Protein AF-A0A7J4G469-F1 (afdb_monomer_lite)

Foldseek 3Di:
DDPVVVVVPDDDDQDDDPDDDDPVVVVVVVVVVQPDDDDVSPSPDDDDDDPDPVVVVVVVVVVLVVQVVCLVPDDPVVVVVCVVVVNDSDRDD

Secondary structure (DSSP, 8-state):
--HHHHHHH--------S-PPPHHHHHHHHHHHHTS--GGG-----------HHHHHHHHHHHHHHHHHHHHHS-HHHHHHHHHTT--S----

Structure (mmCIF, N/CA/C/O backbone):
data_AF-A0A7J4G469-F1
#
_entry.id   AF-A0A7J4G469-F1
#
loop_
_atom_site.group_PDB
_atom_site.id
_atom_site.type_symbol
_atom_site.label_atom_id
_atom_site.label_alt_id
_atom_site.label_comp_id
_atom_site.label_asym_id
_atom_site.label_entity_id
_atom_site.label_seq_id
_atom_site.pdbx_PDB_ins_code
_atom_site.Cartn_x
_atom_site.Cartn_y
_atom_site.Cartn_z
_atom_site.occupancy
_atom_site.B_iso_or_equiv
_atom_site.auth_seq_id
_atom_site.auth_comp_id
_atom_site.auth_asym_id
_atom_site.auth_atom_id
_atom_site.pdbx_PDB_model_num
ATOM 1 N N . MET A 1 1 ? 7.898 4.065 20.562 1.00 81.94 1 MET A N 1
ATOM 2 C CA . MET A 1 1 ? 8.267 4.369 19.163 1.00 81.94 1 MET A CA 1
ATOM 3 C C . MET A 1 1 ? 7.598 5.683 18.801 1.00 81.94 1 MET A C 1
ATOM 5 O O . MET A 1 1 ? 6.385 5.755 18.934 1.00 81.94 1 MET A O 1
ATOM 9 N N . ASP A 1 2 ? 8.348 6.712 18.417 1.00 96.88 2 ASP A N 1
ATOM 10 C CA . ASP A 1 2 ? 7.769 7.964 17.906 1.00 96.88 2 ASP A CA 1
ATOM 11 C C . ASP A 1 2 ? 7.447 7.878 16.399 1.00 96.88 2 ASP A C 1
ATOM 13 O O . ASP A 1 2 ? 7.770 6.891 15.728 1.00 96.88 2 ASP A O 1
ATOM 17 N N . ILE A 1 3 ? 6.808 8.922 15.861 1.00 96.19 3 ILE A N 1
ATOM 18 C CA . ILE A 1 3 ? 6.377 8.990 14.455 1.00 96.19 3 ILE A CA 1
ATOM 19 C C . ILE A 1 3 ? 7.567 8.930 13.487 1.00 96.19 3 ILE A C 1
ATOM 21 O O . ILE A 1 3 ? 7.484 8.262 12.453 1.00 96.19 3 ILE A O 1
ATOM 25 N N . LEU A 1 4 ? 8.682 9.596 13.803 1.00 97.50 4 LEU A N 1
ATOM 26 C CA . LEU A 1 4 ? 9.853 9.636 12.924 1.00 97.50 4 LEU A CA 1
ATOM 27 C C . LEU A 1 4 ? 10.483 8.245 12.798 1.00 97.50 4 LEU A C 1
ATOM 29 O O . LEU A 1 4 ? 10.801 7.791 11.695 1.00 97.50 4 LEU A O 1
ATOM 33 N N . ASN A 1 5 ? 10.627 7.548 13.920 1.00 97.81 5 ASN A N 1
ATOM 34 C CA . ASN A 1 5 ? 11.141 6.189 13.966 1.00 97.81 5 ASN A CA 1
ATOM 35 C C . ASN A 1 5 ? 10.185 5.203 13.281 1.00 97.81 5 ASN A C 1
ATOM 37 O O . ASN A 1 5 ? 10.634 4.360 12.499 1.00 97.81 5 ASN A O 1
ATOM 41 N N . LEU A 1 6 ? 8.869 5.354 13.472 1.00 96.56 6 LEU A N 1
ATOM 42 C CA . LEU A 1 6 ? 7.861 4.574 12.749 1.00 96.56 6 LEU A CA 1
ATOM 43 C C . LEU A 1 6 ? 8.009 4.744 11.228 1.00 96.56 6 LEU A C 1
ATOM 45 O O . LEU A 1 6 ? 8.128 3.749 10.507 1.00 96.56 6 LEU A O 1
ATOM 49 N N . ALA A 1 7 ? 8.101 5.984 10.743 1.00 96.19 7 ALA A N 1
ATOM 50 C CA . ALA A 1 7 ? 8.253 6.287 9.322 1.00 96.19 7 ALA A CA 1
ATOM 51 C C . ALA A 1 7 ? 9.539 5.685 8.724 1.00 96.19 7 ALA A C 1
ATOM 53 O O . ALA A 1 7 ? 9.494 5.079 7.650 1.00 96.19 7 ALA A O 1
ATOM 54 N N . LYS A 1 8 ? 10.669 5.780 9.440 1.00 97.12 8 LYS A N 1
ATOM 55 C CA . LYS A 1 8 ? 11.954 5.180 9.033 1.00 97.12 8 LYS A CA 1
ATOM 56 C C . LYS A 1 8 ? 11.921 3.653 9.017 1.00 97.12 8 LYS A C 1
ATOM 58 O O . LYS A 1 8 ? 12.601 3.034 8.197 1.00 97.12 8 LYS A O 1
ATOM 63 N N . SER A 1 9 ? 11.159 3.032 9.914 1.00 97.31 9 SER A N 1
ATOM 64 C CA . SER A 1 9 ? 11.074 1.570 10.028 1.00 97.31 9 SER A CA 1
ATOM 65 C C . SER A 1 9 ? 10.212 0.919 8.941 1.00 97.31 9 SER A C 1
ATOM 67 O O . SER A 1 9 ? 10.431 -0.242 8.594 1.00 97.31 9 SER A O 1
ATOM 69 N N . ARG A 1 10 ? 9.270 1.665 8.345 1.00 96.69 10 ARG A N 1
ATOM 70 C CA . ARG A 1 10 ? 8.353 1.151 7.321 1.00 96.69 10 ARG A CA 1
ATOM 71 C C . ARG A 1 10 ? 9.120 0.554 6.136 1.00 96.6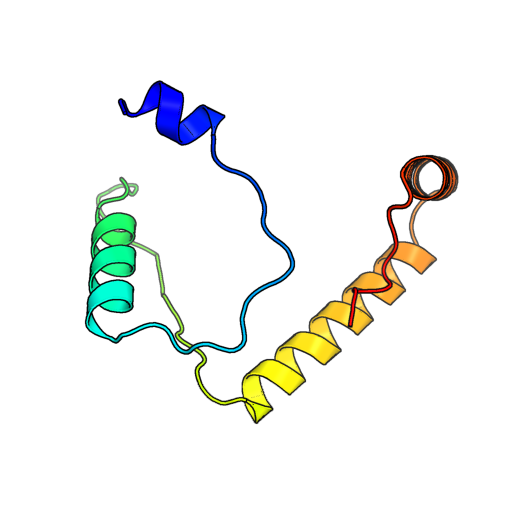9 10 ARG A C 1
ATOM 73 O O . ARG A 1 10 ? 10.089 1.124 5.627 1.00 96.69 10 ARG A O 1
ATOM 80 N N . ARG A 1 11 ? 8.654 -0.592 5.641 1.00 96.00 11 ARG A N 1
ATOM 81 C CA . ARG A 1 11 ? 9.148 -1.239 4.417 1.00 96.00 11 ARG A CA 1
ATOM 82 C C . ARG A 1 11 ? 7.983 -1.544 3.487 1.00 96.00 11 ARG A C 1
ATOM 84 O O . ARG A 1 11 ? 6.860 -1.757 3.934 1.00 96.00 11 ARG A O 1
ATOM 91 N N . SER A 1 12 ? 8.250 -1.581 2.185 1.00 93.75 12 SER A N 1
ATOM 92 C CA . SER A 1 12 ? 7.281 -2.100 1.217 1.00 93.75 12 SER A CA 1
ATOM 93 C C . SER A 1 12 ? 7.337 -3.629 1.230 1.00 93.75 12 SER A C 1
ATOM 95 O O . SER A 1 12 ? 8.214 -4.230 0.604 1.00 93.75 12 SER A O 1
ATOM 97 N N . VAL A 1 13 ? 6.424 -4.249 1.979 1.00 92.62 13 VAL A N 1
ATOM 98 C CA . VAL A 1 13 ? 6.288 -5.709 2.088 1.00 92.62 13 VAL A CA 1
ATOM 99 C C . VAL A 1 13 ? 5.616 -6.259 0.827 1.00 92.62 13 VAL A C 1
ATOM 101 O O . VAL A 1 13 ? 4.669 -5.668 0.317 1.00 92.62 13 VAL A O 1
ATOM 104 N N . ARG A 1 14 ? 6.134 -7.371 0.290 1.00 89.88 14 ARG A N 1
ATOM 105 C CA . ARG A 1 14 ? 5.663 -7.984 -0.972 1.00 89.88 14 ARG A CA 1
ATOM 106 C C . ARG A 1 14 ? 5.246 -9.453 -0.841 1.00 89.88 14 ARG A C 1
ATOM 108 O O . ARG A 1 14 ? 4.834 -10.052 -1.826 1.00 89.88 14 ARG A O 1
ATOM 115 N N . ARG A 1 15 ? 5.362 -10.030 0.358 1.00 91.06 15 ARG A N 1
ATOM 116 C CA . ARG A 1 15 ? 4.909 -11.384 0.698 1.00 91.06 15 ARG A CA 1
ATOM 117 C C . ARG A 1 15 ? 4.039 -11.279 1.939 1.00 91.06 15 ARG A C 1
ATOM 119 O O . ARG A 1 15 ? 4.484 -10.732 2.944 1.00 91.06 15 ARG A O 1
ATOM 126 N N . PHE A 1 16 ? 2.815 -11.778 1.849 1.00 91.94 16 PHE A N 1
ATOM 127 C CA . PHE A 1 16 ? 1.816 -11.677 2.908 1.00 91.94 16 PHE A CA 1
ATOM 128 C C . PHE A 1 16 ? 1.386 -13.071 3.343 1.00 91.94 16 PHE A C 1
ATOM 130 O O . PHE A 1 16 ? 1.378 -14.003 2.538 1.00 91.94 16 PHE A O 1
ATOM 137 N N . LYS A 1 17 ? 1.025 -13.212 4.618 1.00 93.62 17 LYS A N 1
ATOM 138 C CA . LYS A 1 17 ? 0.394 -14.438 5.110 1.00 93.62 17 LYS A CA 1
ATOM 139 C C . LYS A 1 17 ? -1.014 -14.539 4.521 1.00 93.62 17 LYS A C 1
ATOM 141 O O . LYS A 1 17 ? -1.671 -13.519 4.325 1.00 93.62 17 LYS A O 1
ATOM 146 N N . ASN A 1 18 ? -1.496 -15.759 4.292 1.00 92.00 18 ASN A N 1
ATOM 147 C CA . ASN A 1 18 ? -2.883 -15.999 3.889 1.00 92.00 18 ASN A CA 1
ATOM 148 C C . ASN A 1 18 ? -3.825 -15.947 5.108 1.00 92.00 18 ASN A C 1
ATOM 150 O O . ASN A 1 18 ? -4.507 -16.918 5.417 1.00 92.00 18 ASN A O 1
ATOM 154 N N . ILE A 1 19 ? -3.783 -14.835 5.843 1.00 94.38 19 ILE A N 1
ATOM 155 C CA . ILE A 1 19 ? -4.597 -14.591 7.035 1.00 94.38 19 ILE A CA 1
ATOM 156 C C . ILE A 1 19 ? -5.507 -13.399 6.723 1.00 94.38 19 ILE A C 1
ATOM 158 O O . ILE A 1 19 ? -4.993 -12.354 6.308 1.00 94.38 19 ILE A O 1
ATOM 162 N N . PRO A 1 20 ? -6.837 -13.534 6.867 1.00 92.44 20 PRO A N 1
ATOM 163 C CA . PRO A 1 20 ? -7.743 -12.408 6.694 1.00 92.44 20 PRO A CA 1
ATOM 164 C C . PRO A 1 20 ? -7.508 -11.348 7.776 1.00 92.44 20 PRO A C 1
ATOM 166 O O . PRO A 1 20 ? -7.183 -11.668 8.916 1.00 92.44 20 PRO A O 1
ATOM 169 N N . ILE A 1 21 ? -7.692 -10.083 7.407 1.00 94.25 21 ILE A N 1
ATOM 170 C CA . ILE A 1 21 ? -7.683 -8.955 8.345 1.00 94.25 21 ILE A CA 1
ATOM 171 C C . ILE A 1 21 ? -9.081 -8.855 8.967 1.00 94.25 21 ILE A C 1
ATOM 173 O O . ILE A 1 21 ? -10.073 -9.068 8.261 1.00 94.25 21 ILE A O 1
ATOM 177 N N . SER A 1 22 ? -9.157 -8.553 10.265 1.00 96.44 22 SER A N 1
ATOM 178 C CA . SER A 1 22 ? -10.429 -8.338 10.958 1.00 96.44 22 SER A CA 1
ATOM 179 C C . SER A 1 22 ? -11.153 -7.092 10.424 1.00 96.44 22 SER A C 1
ATOM 181 O O . SER A 1 22 ? -10.536 -6.182 9.865 1.00 96.44 22 SER A O 1
ATOM 183 N N . ASP A 1 23 ? -12.475 -7.030 10.588 1.00 95.75 23 ASP A N 1
ATOM 184 C CA . ASP A 1 23 ? -13.236 -5.839 10.187 1.00 95.75 23 ASP A CA 1
ATOM 185 C C . ASP A 1 23 ? -12.918 -4.621 11.064 1.00 95.75 23 ASP A C 1
ATOM 187 O O . ASP A 1 23 ? -12.940 -3.494 10.572 1.00 95.75 23 ASP A O 1
ATOM 191 N N . GLU A 1 24 ? -12.554 -4.850 12.326 1.00 97.94 24 GLU A N 1
ATOM 192 C CA . GLU A 1 24 ? -12.110 -3.814 13.259 1.00 97.94 24 GLU A CA 1
ATOM 193 C C . GLU A 1 24 ? -10.793 -3.171 12.804 1.00 97.94 24 GLU A C 1
ATOM 195 O O . GLU A 1 24 ? -10.725 -1.950 12.650 1.00 97.94 24 GLU A O 1
ATOM 200 N N . ASP A 1 25 ? -9.780 -3.980 12.478 1.00 97.62 25 ASP A N 1
ATOM 201 C CA . ASP A 1 25 ? -8.501 -3.480 11.960 1.00 97.62 25 ASP A CA 1
ATOM 202 C C . ASP A 1 25 ? -8.690 -2.728 10.637 1.00 97.62 25 ASP A C 1
ATOM 204 O O . ASP A 1 25 ? -8.093 -1.672 10.414 1.00 97.62 25 ASP A O 1
ATOM 208 N N . LEU A 1 26 ? -9.537 -3.256 9.742 1.00 96.56 26 LEU A N 1
ATOM 209 C CA . LEU A 1 26 ? -9.866 -2.583 8.485 1.00 96.56 26 LEU A CA 1
ATOM 210 C C . LEU A 1 26 ? -10.506 -1.219 8.742 1.00 96.56 26 LEU A C 1
ATOM 212 O O . LEU A 1 26 ? -10.125 -0.243 8.094 1.00 96.56 26 LEU A O 1
ATOM 216 N N . ARG A 1 27 ? -11.452 -1.137 9.683 1.00 96.38 27 ARG A N 1
ATOM 217 C CA . ARG A 1 27 ? -12.113 0.118 10.045 1.00 96.38 27 ARG A CA 1
ATOM 218 C C . ARG A 1 27 ? -11.109 1.126 10.591 1.00 96.38 27 ARG A C 1
ATOM 220 O O . ARG A 1 27 ? -11.053 2.241 10.084 1.00 96.38 27 ARG A O 1
ATOM 227 N N . TYR A 1 28 ? -10.268 0.702 11.530 1.00 98.06 28 TYR A N 1
ATOM 228 C CA . TYR A 1 28 ? -9.235 1.540 12.128 1.00 98.06 28 TYR A CA 1
ATOM 229 C C . TYR A 1 28 ? -8.289 2.145 11.077 1.00 98.06 28 TYR A C 1
ATOM 231 O O . TYR A 1 28 ? -8.021 3.347 11.084 1.00 98.06 28 TYR A O 1
ATOM 239 N N . ILE A 1 29 ? -7.821 1.334 10.120 1.00 97.06 29 ILE A N 1
ATOM 240 C CA . ILE A 1 29 ? -6.934 1.798 9.040 1.00 97.06 29 ILE A CA 1
ATOM 241 C C . ILE A 1 29 ? -7.639 2.819 8.137 1.00 97.06 29 ILE A C 1
ATOM 243 O O . ILE A 1 29 ? -7.028 3.809 7.727 1.00 97.06 29 ILE A O 1
ATOM 247 N N . LEU A 1 30 ? -8.908 2.579 7.803 1.00 96.56 30 LEU A N 1
ATOM 248 C CA . LEU A 1 30 ? -9.682 3.477 6.948 1.00 96.56 30 LEU A CA 1
ATOM 249 C C . LEU A 1 30 ? -10.007 4.797 7.648 1.00 96.56 30 LEU A C 1
ATOM 251 O O . LEU A 1 30 ? -9.898 5.842 7.010 1.00 96.56 30 LEU A O 1
ATOM 255 N N . ASP A 1 31 ? -10.327 4.766 8.940 1.00 96.00 31 ASP A N 1
ATOM 256 C CA . ASP A 1 31 ? -10.557 5.972 9.737 1.00 96.00 31 ASP A CA 1
ATOM 257 C C . ASP A 1 31 ? -9.272 6.810 9.816 1.00 96.00 31 ASP A C 1
ATOM 259 O O . ASP A 1 31 ? -9.296 8.011 9.554 1.00 96.00 31 ASP A O 1
ATOM 263 N N . ALA A 1 32 ? -8.112 6.184 10.045 1.00 96.19 32 ALA A N 1
ATOM 264 C CA . ALA A 1 32 ? -6.828 6.886 10.006 1.00 96.19 32 ALA A CA 1
ATOM 265 C C . ALA A 1 32 ? -6.545 7.532 8.633 1.00 96.19 32 ALA A C 1
ATOM 267 O O . ALA A 1 32 ? -6.060 8.662 8.566 1.00 96.19 32 ALA A O 1
ATOM 268 N N . ALA A 1 33 ? -6.864 6.842 7.532 1.00 96.12 33 ALA A N 1
ATOM 269 C CA . ALA A 1 33 ? -6.692 7.373 6.179 1.00 96.12 33 ALA A CA 1
ATOM 270 C C . ALA A 1 33 ? -7.666 8.524 5.866 1.00 96.12 33 ALA A C 1
ATOM 272 O O . ALA A 1 33 ? -7.302 9.465 5.159 1.00 96.12 33 ALA A O 1
ATOM 273 N N . HIS A 1 34 ? -8.882 8.461 6.409 1.00 93.94 34 HIS A N 1
ATOM 274 C CA . HIS A 1 34 ? -9.936 9.450 6.215 1.00 93.94 34 HIS A CA 1
ATOM 275 C C . HIS A 1 34 ? -9.562 10.839 6.751 1.00 93.94 34 HIS A C 1
ATOM 277 O O . HIS A 1 34 ? -9.912 11.842 6.131 1.00 93.94 34 HIS A O 1
ATOM 283 N N . TYR A 1 35 ? -8.798 10.903 7.846 1.00 95.12 35 TYR A N 1
ATOM 284 C CA . TYR A 1 35 ? -8.338 12.157 8.456 1.00 95.12 35 TYR A CA 1
ATOM 285 C C . TYR A 1 35 ? -7.174 12.843 7.720 1.00 95.12 35 TYR A C 1
ATOM 287 O O . TYR A 1 35 ? -6.657 13.858 8.193 1.00 95.12 35 TYR A O 1
ATOM 295 N N . ALA A 1 36 ? -6.753 12.339 6.557 1.00 96.31 36 ALA A N 1
ATOM 296 C CA . ALA A 1 36 ? -5.797 13.052 5.718 1.00 96.31 36 ALA A CA 1
ATOM 297 C C . ALA A 1 36 ? -6.361 14.423 5.274 1.00 96.31 36 ALA A C 1
ATOM 299 O O . ALA A 1 36 ? -7.547 14.538 4.950 1.00 96.31 36 ALA A O 1
ATOM 300 N N . PRO A 1 37 ? -5.539 15.486 5.207 1.00 96.62 37 PRO A N 1
ATOM 301 C CA . PRO A 1 37 ? -6.007 16.791 4.755 1.00 96.62 37 PRO A CA 1
ATOM 302 C C . PRO A 1 37 ? -6.405 16.743 3.275 1.00 96.62 37 PRO A C 1
ATOM 304 O O . PRO A 1 37 ? -5.696 16.175 2.445 1.00 96.62 37 PRO A O 1
ATOM 307 N N . SER A 1 38 ? -7.516 17.391 2.922 1.00 97.25 38 SER A N 1
ATOM 308 C CA . SER A 1 38 ? -7.960 17.548 1.533 1.00 97.25 38 SER A CA 1
ATOM 309 C C . SER A 1 38 ? -8.285 19.003 1.218 1.00 97.25 38 SER A C 1
ATOM 311 O O . SER A 1 38 ? -8.755 19.753 2.075 1.00 97.25 38 SER A O 1
ATOM 313 N N . GLY A 1 39 ? -8.048 19.413 -0.032 1.00 97.50 39 GLY A N 1
ATOM 314 C CA . GLY A 1 39 ? -8.378 20.762 -0.491 1.00 97.50 39 GLY A CA 1
ATOM 315 C C . GLY A 1 39 ? -9.861 21.058 -0.275 1.00 97.50 39 GLY A C 1
ATOM 316 O O . GLY A 1 39 ? -10.710 20.289 -0.725 1.00 97.50 39 GLY A O 1
ATOM 317 N N . ALA A 1 40 ? -10.157 22.147 0.440 1.00 96.8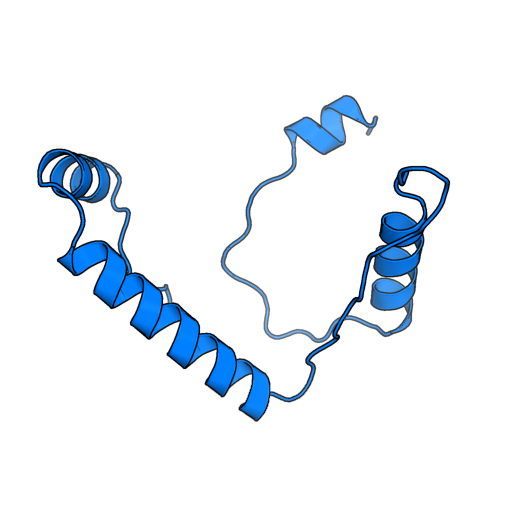1 40 ALA A N 1
ATOM 318 C CA . ALA A 1 40 ? -11.510 22.528 0.856 1.00 96.81 40 ALA A CA 1
ATOM 319 C C . ALA A 1 40 ? -12.291 21.411 1.588 1.00 96.81 40 ALA A C 1
ATOM 321 O O . ALA A 1 40 ? -13.509 21.337 1.464 1.00 96.81 40 ALA A O 1
ATOM 322 N N . ASN A 1 41 ? -11.597 20.518 2.307 1.00 95.00 41 ASN A N 1
ATOM 323 C CA . ASN A 1 41 ? -12.183 19.362 2.996 1.00 95.00 41 ASN A CA 1
ATOM 324 C C . ASN A 1 41 ? -13.071 18.473 2.096 1.00 95.00 41 ASN A C 1
ATOM 326 O O . ASN A 1 41 ? -14.047 17.882 2.548 1.00 95.00 41 ASN A O 1
ATOM 330 N N . ARG A 1 42 ? -12.759 18.381 0.797 1.00 96.31 42 ARG A N 1
ATOM 331 C CA . ARG A 1 42 ? -13.571 17.612 -0.163 1.00 96.31 42 ARG A CA 1
ATOM 332 C C . ARG A 1 42 ? -13.575 16.106 0.079 1.00 96.31 42 ARG A C 1
ATOM 334 O O . ARG A 1 42 ? -14.438 15.428 -0.464 1.00 96.31 42 ARG A O 1
ATOM 341 N N . GLN A 1 43 ? -12.575 15.592 0.793 1.00 95.75 43 GLN A N 1
ATOM 342 C CA . GLN A 1 43 ? -12.386 14.166 1.074 1.00 95.75 43 GLN A CA 1
ATOM 343 C C . GLN A 1 43 ? -12.598 13.280 -0.172 1.00 95.75 43 GLN A C 1
ATOM 345 O O . GLN A 1 43 ? -13.428 12.371 -0.165 1.00 95.75 43 GLN A O 1
ATOM 350 N N . PRO A 1 44 ? -11.880 13.542 -1.286 1.00 95.88 44 PRO A N 1
ATOM 351 C CA . PRO A 1 44 ? -12.207 12.988 -2.603 1.00 95.88 44 PRO A CA 1
ATOM 352 C C . PRO A 1 44 ? -11.777 11.519 -2.780 1.00 95.88 44 PRO A C 1
ATOM 354 O O . PRO A 1 44 ? -11.549 11.059 -3.898 1.00 95.88 44 PRO A O 1
ATOM 357 N N . TRP A 1 45 ? -11.610 10.778 -1.689 1.00 95.00 45 TRP A N 1
ATOM 358 C CA . TRP A 1 45 ? -11.152 9.395 -1.686 1.00 95.00 45 TRP A CA 1
ATOM 359 C C . TRP A 1 45 ? -12.329 8.424 -1.710 1.00 95.00 45 TRP A C 1
ATOM 361 O O . TRP A 1 45 ? -13.339 8.607 -1.034 1.00 95.00 45 TRP A O 1
ATOM 371 N N . ARG A 1 46 ? -12.163 7.332 -2.459 1.00 95.69 46 ARG A N 1
ATOM 372 C CA . ARG A 1 46 ? -13.025 6.150 -2.386 1.00 95.69 46 ARG A CA 1
ATOM 373 C C . ARG A 1 46 ? -12.162 4.934 -2.100 1.00 95.69 46 ARG A C 1
ATOM 375 O O . ARG A 1 46 ? -11.211 4.669 -2.834 1.00 95.69 46 ARG A O 1
ATOM 382 N N . TYR A 1 47 ? -12.520 4.187 -1.065 1.00 95.25 47 TYR A N 1
ATOM 383 C CA . TYR A 1 47 ? -11.861 2.935 -0.716 1.00 95.25 47 TYR A CA 1
ATOM 384 C C . TYR A 1 47 ? -12.730 1.764 -1.175 1.00 95.25 47 TYR A C 1
ATOM 386 O O . TYR A 1 47 ? -13.910 1.693 -0.840 1.00 95.25 47 TYR A O 1
ATOM 394 N N . ILE A 1 48 ? -12.150 0.849 -1.953 1.00 96.12 48 ILE A N 1
ATOM 395 C CA . ILE A 1 48 ? -12.823 -0.367 -2.422 1.00 96.12 48 ILE A CA 1
ATOM 396 C C . ILE A 1 48 ? -12.142 -1.558 -1.756 1.00 96.12 48 ILE A C 1
ATOM 398 O O . ILE A 1 48 ? -10.978 -1.851 -2.031 1.00 96.12 48 ILE A O 1
ATOM 402 N N . ILE A 1 49 ? -12.869 -2.250 -0.880 1.00 95.62 49 ILE A N 1
ATOM 403 C CA . ILE A 1 49 ? -12.364 -3.433 -0.181 1.00 95.62 49 ILE A CA 1
ATOM 404 C C . ILE A 1 49 ? -12.692 -4.670 -1.017 1.00 95.62 49 ILE A C 1
ATOM 406 O O . ILE A 1 49 ? -13.857 -5.011 -1.211 1.00 95.62 49 ILE A O 1
ATOM 410 N N . VAL A 1 50 ? -11.662 -5.370 -1.495 1.00 95.88 50 VAL A N 1
ATOM 411 C CA . VAL A 1 50 ? -11.819 -6.595 -2.293 1.00 95.88 50 VAL A CA 1
ATOM 412 C C . VAL A 1 50 ? -11.436 -7.811 -1.454 1.00 95.88 50 VAL A C 1
ATOM 414 O O . VAL A 1 50 ? -10.256 -8.132 -1.305 1.00 95.88 50 VAL A O 1
ATOM 417 N N . LYS A 1 51 ? -12.440 -8.508 -0.912 1.00 93.81 51 LYS A N 1
ATOM 418 C CA . LYS A 1 51 ? -12.240 -9.759 -0.154 1.00 93.81 51 LYS A CA 1
ATOM 419 C C . LYS A 1 51 ? -12.309 -11.005 -1.040 1.00 93.81 51 LYS A C 1
ATOM 421 O O . LYS A 1 51 ? -11.568 -11.960 -0.802 1.00 93.81 51 LYS A O 1
ATOM 426 N N . ASP A 1 52 ? -13.137 -10.962 -2.083 1.00 95.81 52 ASP A N 1
ATOM 427 C CA . ASP A 1 52 ? -13.399 -12.088 -2.977 1.00 95.81 52 ASP A CA 1
ATOM 428 C C . ASP A 1 52 ? -12.107 -12.598 -3.668 1.00 95.81 52 ASP A C 1
ATOM 430 O O . ASP A 1 52 ? -11.394 -11.821 -4.321 1.00 9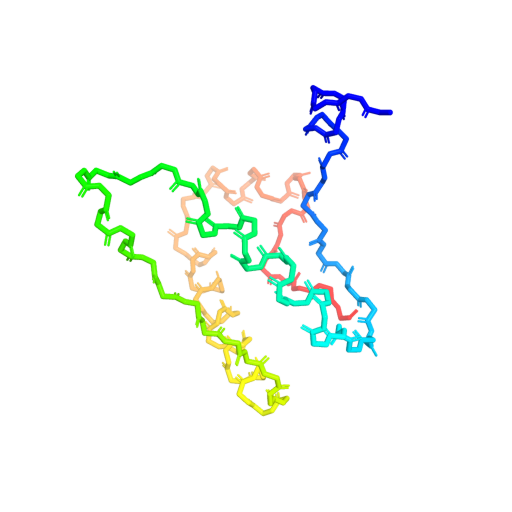5.81 52 ASP A O 1
ATOM 434 N N . PRO A 1 53 ? -11.759 -13.894 -3.527 1.00 94.62 53 PRO A N 1
ATOM 435 C CA . PRO A 1 53 ? -10.532 -14.452 -4.091 1.00 94.62 53 PRO A CA 1
ATOM 436 C C . PRO A 1 53 ? -10.530 -14.487 -5.623 1.00 94.62 53 PRO A C 1
ATOM 438 O O . PRO A 1 53 ? -9.471 -14.304 -6.229 1.00 94.62 53 PRO A O 1
ATOM 441 N N . TYR A 1 54 ? -11.688 -14.662 -6.260 1.00 97.62 54 TYR A N 1
ATOM 442 C CA . TYR A 1 54 ? -11.820 -14.641 -7.712 1.00 97.62 54 TYR A CA 1
ATOM 443 C C . TYR A 1 54 ? -11.557 -13.235 -8.270 1.00 97.62 54 TYR A C 1
ATOM 445 O O . TYR A 1 54 ? -10.761 -13.078 -9.202 1.00 97.62 54 TYR A O 1
ATOM 453 N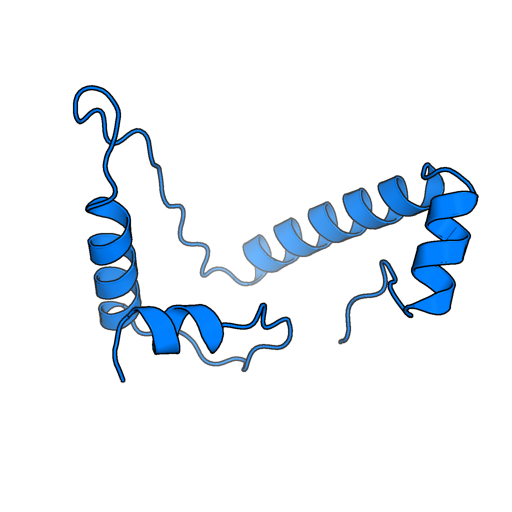 N . VAL A 1 55 ? -12.131 -12.193 -7.660 1.00 98.19 55 VAL A N 1
ATOM 454 C CA . VAL A 1 55 ? -11.885 -10.791 -8.033 1.00 98.19 55 VAL A CA 1
ATOM 455 C C . VAL A 1 55 ? -10.418 -10.424 -7.805 1.00 98.19 55 VAL A C 1
ATOM 457 O O . VAL A 1 55 ? -9.783 -9.883 -8.714 1.00 98.19 55 VAL A O 1
ATOM 460 N N . LYS A 1 56 ? -9.825 -10.796 -6.659 1.00 96.00 56 LYS A N 1
ATOM 461 C CA . 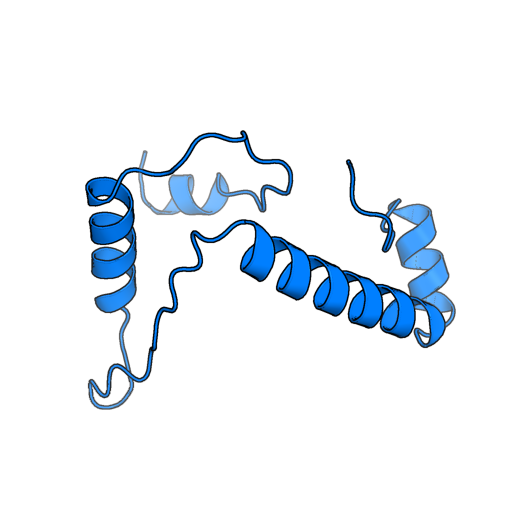LYS A 1 56 ? -8.378 -10.621 -6.418 1.00 96.00 56 LYS A CA 1
ATOM 462 C C . LYS A 1 56 ? -7.534 -11.308 -7.496 1.00 96.00 56 LYS A C 1
ATOM 464 O O . LYS A 1 56 ? -6.585 -10.714 -8.006 1.00 96.00 56 LYS A O 1
ATOM 469 N N . GLY A 1 57 ? -7.900 -12.529 -7.890 1.00 96.38 57 GLY A N 1
ATOM 470 C CA . GLY A 1 57 ? -7.231 -13.276 -8.956 1.00 96.38 57 GLY A CA 1
ATOM 471 C C . GLY A 1 57 ? -7.350 -12.615 -10.334 1.00 96.38 57 GLY A C 1
ATOM 472 O O . GLY A 1 57 ? -6.405 -12.652 -11.124 1.00 96.38 57 GLY A O 1
ATOM 473 N N . ARG A 1 58 ? -8.484 -11.973 -10.642 1.00 98.19 58 ARG A N 1
ATOM 474 C CA . ARG A 1 58 ? -8.643 -11.167 -11.866 1.00 98.19 58 ARG A CA 1
ATOM 475 C C . ARG A 1 58 ? -7.746 -9.932 -11.854 1.00 98.19 58 ARG A C 1
ATOM 477 O O . ARG A 1 58 ? -7.033 -9.711 -12.829 1.00 98.19 58 ARG A O 1
ATOM 484 N N . ILE A 1 59 ? -7.743 -9.175 -10.755 1.00 97.25 59 ILE A N 1
ATOM 485 C CA . ILE A 1 59 ? -6.894 -7.984 -10.594 1.00 97.25 59 ILE A CA 1
ATOM 486 C C . ILE A 1 59 ? -5.417 -8.365 -10.743 1.00 97.25 59 ILE A C 1
ATOM 488 O O . ILE A 1 59 ? -4.700 -7.736 -11.519 1.00 97.25 59 ILE A O 1
ATOM 492 N N . ARG A 1 60 ? -4.976 -9.441 -10.072 1.00 94.94 60 ARG A N 1
ATOM 493 C CA . ARG A 1 60 ? -3.597 -9.945 -10.163 1.00 94.94 60 ARG A CA 1
ATOM 494 C C . ARG A 1 60 ? -3.170 -10.190 -11.610 1.00 94.94 60 ARG A C 1
ATOM 496 O O . ARG A 1 60 ? -2.129 -9.683 -12.015 1.00 94.94 60 ARG A O 1
ATOM 503 N N . ARG A 1 61 ? -3.975 -10.926 -12.385 1.00 96.25 61 ARG A N 1
ATOM 504 C CA . ARG A 1 61 ? -3.673 -11.239 -13.793 1.00 96.25 61 ARG A CA 1
ATOM 505 C C . ARG A 1 61 ? -3.496 -9.977 -14.635 1.00 96.25 61 ARG A C 1
ATOM 507 O O . ARG A 1 61 ? -2.499 -9.848 -15.336 1.00 96.25 61 ARG A O 1
ATOM 514 N N . ILE A 1 62 ? -4.415 -9.019 -14.504 1.00 97.19 62 ILE A N 1
ATOM 515 C CA . ILE A 1 62 ? -4.350 -7.748 -15.239 1.00 97.19 62 ILE A CA 1
ATOM 516 C C . ILE A 1 62 ? -3.063 -6.984 -14.891 1.00 97.19 62 ILE A C 1
ATOM 518 O O . ILE A 1 62 ? -2.367 -6.512 -15.791 1.00 97.19 62 ILE A O 1
ATOM 522 N N . CYS A 1 63 ? -2.716 -6.893 -13.604 1.00 94.62 63 CYS A N 1
ATOM 523 C CA . CYS A 1 63 ? -1.489 -6.233 -13.157 1.00 94.62 63 CYS A CA 1
ATOM 524 C C . CYS A 1 63 ? -0.226 -6.918 -13.703 1.00 94.62 63 CYS A C 1
ATOM 526 O O . CYS A 1 63 ? 0.665 -6.233 -14.205 1.00 94.62 63 CYS A O 1
ATOM 528 N N . GLU A 1 64 ? -0.153 -8.251 -13.650 1.00 94.25 64 GLU A N 1
ATOM 529 C CA . GLU A 1 64 ? 0.984 -9.016 -14.184 1.00 94.25 64 GLU A CA 1
ATOM 530 C C . GLU A 1 64 ? 1.132 -8.838 -15.705 1.00 94.25 64 GLU A C 1
ATOM 532 O O . GLU A 1 64 ? 2.249 -8.724 -16.211 1.00 94.25 64 GLU A O 1
ATOM 537 N N . ASP A 1 65 ? 0.028 -8.754 -16.448 1.00 95.56 65 ASP A N 1
ATOM 538 C CA . ASP A 1 65 ? 0.057 -8.532 -17.897 1.00 95.56 65 ASP A CA 1
ATOM 539 C C . ASP A 1 65 ? 0.469 -7.101 -18.274 1.00 95.56 65 ASP A C 1
ATOM 541 O O . ASP A 1 65 ? 1.154 -6.887 -19.281 1.00 95.56 65 ASP A O 1
ATOM 545 N N . ILE A 1 66 ? 0.085 -6.097 -17.479 1.00 95.00 66 ILE A N 1
ATOM 546 C CA . ILE A 1 66 ? 0.580 -4.719 -17.628 1.00 95.00 66 ILE A CA 1
ATOM 547 C C . ILE A 1 66 ? 2.086 -4.673 -17.360 1.00 95.00 66 ILE A C 1
ATOM 549 O O . ILE A 1 66 ? 2.832 -4.108 -18.159 1.00 95.00 66 ILE A O 1
ATOM 553 N N . GLU A 1 67 ? 2.546 -5.314 -16.289 1.00 92.88 67 GLU A N 1
ATOM 554 C CA . GLU A 1 67 ? 3.960 -5.333 -15.924 1.00 92.88 67 GLU A CA 1
ATOM 555 C C . GLU A 1 67 ? 4.811 -6.041 -16.987 1.00 92.88 67 GLU A C 1
ATOM 557 O O . GLU A 1 67 ? 5.795 -5.478 -17.461 1.00 92.88 67 GLU A O 1
ATOM 562 N N . LYS A 1 68 ? 4.399 -7.220 -17.471 1.00 92.81 68 LYS A N 1
ATOM 563 C CA . LYS A 1 68 ? 5.079 -7.902 -18.588 1.00 92.81 68 LYS A CA 1
ATOM 564 C C . LYS A 1 68 ? 5.198 -7.001 -19.819 1.00 92.81 68 LYS A C 1
ATOM 566 O O . LYS A 1 68 ? 6.248 -6.974 -20.459 1.00 92.81 68 LYS A O 1
ATOM 571 N N . ARG A 1 69 ? 4.137 -6.259 -20.166 1.00 94.06 69 ARG A N 1
ATOM 572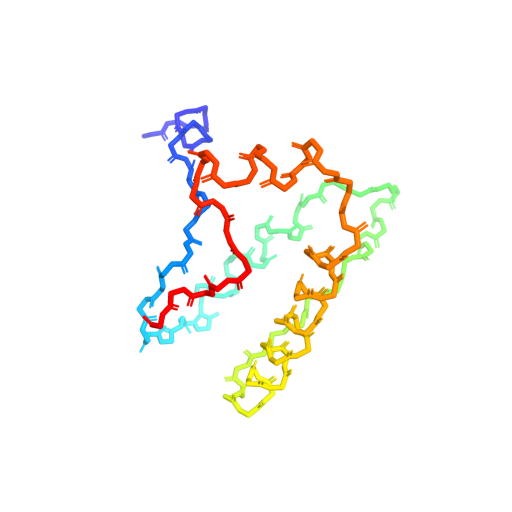 C CA . ARG A 1 69 ? 4.153 -5.312 -21.296 1.00 94.06 69 ARG A CA 1
ATOM 573 C C . ARG A 1 69 ? 5.094 -4.138 -21.052 1.00 94.06 69 ARG A C 1
ATOM 575 O O . ARG A 1 69 ? 5.797 -3.754 -21.982 1.00 94.06 69 ARG A O 1
ATOM 582 N N . PHE A 1 70 ? 5.142 -3.611 -19.832 1.00 93.19 70 PHE A N 1
ATOM 583 C CA . PHE A 1 70 ? 6.095 -2.574 -19.444 1.00 93.19 70 PHE A CA 1
ATOM 584 C C . PHE A 1 70 ? 7.537 -3.052 -19.660 1.00 93.19 70 PHE A C 1
ATOM 586 O O . PHE A 1 70 ? 8.265 -2.439 -20.433 1.00 93.19 70 PHE A O 1
ATOM 593 N N . TYR A 1 71 ? 7.915 -4.214 -19.116 1.00 90.00 71 TYR A N 1
ATOM 594 C CA . TYR A 1 71 ? 9.276 -4.756 -19.267 1.00 90.00 71 TYR A CA 1
ATOM 595 C C . TYR A 1 71 ? 9.669 -5.099 -20.715 1.00 90.00 71 TYR A C 1
ATOM 597 O O . TYR A 1 71 ? 10.855 -5.174 -21.023 1.00 90.00 71 TYR A O 1
ATOM 605 N N . ARG A 1 72 ? 8.703 -5.294 -21.621 1.00 90.38 72 ARG A N 1
ATOM 606 C CA . ARG A 1 72 ? 8.971 -5.458 -23.063 1.00 90.38 72 ARG A CA 1
ATOM 607 C C . ARG A 1 72 ? 9.266 -4.139 -23.780 1.00 90.38 72 ARG A C 1
ATOM 609 O O . ARG A 1 72 ? 9.843 -4.172 -24.858 1.00 90.38 72 ARG A O 1
ATOM 616 N N . ARG A 1 73 ? 8.819 -3.009 -23.226 1.00 93.88 73 ARG A N 1
ATOM 617 C CA . ARG A 1 73 ? 8.867 -1.679 -23.860 1.00 93.88 73 ARG A CA 1
ATOM 618 C C . ARG A 1 73 ? 9.884 -0.729 -23.230 1.00 93.88 73 ARG A C 1
ATOM 620 O O . ARG A 1 73 ? 10.102 0.350 -23.767 1.00 93.88 73 ARG A O 1
ATOM 627 N N . VAL A 1 74 ? 10.456 -1.087 -22.084 1.00 94.00 74 VAL A N 1
ATOM 628 C CA . VAL A 1 74 ? 11.448 -0.251 -21.399 1.00 94.00 74 VAL A CA 1
ATOM 629 C C . VAL A 1 74 ? 12.738 -0.111 -22.222 1.00 94.00 74 VAL A C 1
ATOM 631 O O . VAL A 1 74 ? 13.164 -1.086 -22.852 1.00 94.00 74 VAL A O 1
ATOM 634 N N . PRO A 1 75 ? 13.390 1.066 -22.183 1.00 95.94 75 PRO A N 1
ATOM 635 C CA . PRO A 1 75 ? 14.699 1.270 -22.797 1.00 95.94 75 PRO A CA 1
ATOM 636 C C . PRO A 1 75 ? 15.767 0.310 -22.256 1.00 95.94 75 PRO A C 1
ATOM 638 O O . PRO A 1 75 ? 15.645 -0.211 -21.144 1.00 95.94 75 PRO A O 1
ATOM 641 N N . ASP A 1 76 ? 16.843 0.119 -23.018 1.00 94.00 76 ASP A N 1
ATOM 642 C CA . ASP A 1 76 ? 17.893 -0.857 -22.694 1.00 94.00 76 ASP A CA 1
ATOM 643 C C . ASP A 1 76 ? 18.607 -0.553 -21.375 1.00 94.00 76 ASP A C 1
ATOM 645 O O . ASP A 1 76 ? 18.750 -1.458 -20.552 1.00 94.00 76 ASP A O 1
ATOM 649 N N . TRP A 1 77 ? 18.900 0.723 -21.092 1.00 94.94 77 TRP A N 1
ATOM 650 C CA . TRP A 1 77 ? 19.504 1.135 -19.818 1.00 94.94 77 TRP A CA 1
ATOM 651 C C . TRP A 1 77 ? 18.684 0.662 -18.607 1.00 94.94 77 TRP A C 1
ATOM 653 O O . TRP A 1 77 ? 19.235 0.255 -17.585 1.00 94.94 77 TRP A O 1
ATOM 663 N N . PHE A 1 78 ? 17.348 0.673 -18.712 1.00 94.31 78 PHE A N 1
ATOM 664 C CA . PHE A 1 78 ? 16.482 0.229 -17.625 1.00 94.31 78 PHE A CA 1
ATOM 665 C C . PHE A 1 78 ? 16.468 -1.297 -17.520 1.00 94.31 78 PHE A C 1
ATOM 667 O O . PHE A 1 78 ? 16.385 -1.837 -16.417 1.00 94.31 78 PHE A O 1
ATOM 674 N N . ARG A 1 79 ? 16.563 -2.015 -18.647 1.00 90.88 79 ARG A N 1
ATOM 675 C CA . ARG A 1 79 ? 16.672 -3.482 -18.639 1.00 90.88 79 ARG A CA 1
ATOM 676 C C . ARG A 1 79 ? 17.954 -3.940 -17.953 1.00 90.88 79 ARG A C 1
ATOM 678 O O . ARG A 1 79 ? 17.900 -4.888 -17.172 1.00 90.88 79 ARG A O 1
ATOM 685 N N . GLU A 1 80 ? 19.068 -3.268 -18.220 1.00 92.94 80 GLU A N 1
ATOM 686 C CA . GLU A 1 80 ? 20.356 -3.519 -17.567 1.00 92.94 80 GLU A CA 1
ATOM 687 C C . GLU A 1 80 ? 20.279 -3.207 -16.072 1.00 92.94 80 GLU A C 1
ATOM 689 O O . GLU A 1 80 ? 20.497 -4.098 -15.249 1.00 92.94 80 GLU A O 1
ATOM 694 N N . PHE A 1 81 ? 19.811 -2.005 -15.722 1.00 94.06 81 PHE A N 1
ATOM 695 C CA . PHE A 1 81 ? 19.574 -1.592 -14.336 1.00 94.06 81 PHE A CA 1
ATOM 696 C C . PHE A 1 81 ? 18.715 -2.599 -13.552 1.00 94.06 81 PHE A C 1
ATOM 698 O O . PHE A 1 81 ? 19.011 -2.928 -12.399 1.00 94.06 81 PHE A O 1
ATOM 705 N N . ALA A 1 82 ? 17.627 -3.082 -14.160 1.00 91.69 82 ALA A N 1
ATOM 706 C CA . ALA A 1 82 ? 16.724 -4.039 -13.535 1.00 91.69 82 ALA A CA 1
ATOM 707 C C . ALA A 1 82 ? 17.400 -5.404 -13.346 1.00 91.69 82 ALA A C 1
ATOM 709 O O . ALA A 1 82 ? 17.260 -6.007 -12.282 1.00 91.69 82 ALA A O 1
ATOM 710 N N . ARG A 1 83 ? 18.170 -5.867 -14.341 1.00 88.88 83 ARG A N 1
ATOM 711 C CA . ARG A 1 83 ? 18.912 -7.134 -14.286 1.00 88.88 83 ARG A CA 1
ATOM 712 C C . ARG A 1 83 ? 19.934 -7.137 -13.150 1.00 88.88 83 ARG A C 1
ATOM 714 O O . ARG A 1 83 ? 19.935 -8.081 -12.366 1.00 88.88 83 ARG A O 1
ATOM 721 N N . GLU A 1 84 ? 20.739 -6.084 -13.025 1.00 94.44 84 GLU A N 1
ATOM 722 C CA . GLU A 1 84 ? 21.761 -5.956 -11.971 1.00 94.44 84 GLU A CA 1
ATOM 723 C C . GLU A 1 84 ? 21.169 -6.007 -10.561 1.00 94.44 84 GLU A C 1
ATOM 725 O O . GLU A 1 84 ? 21.758 -6.567 -9.640 1.00 94.44 84 GLU A O 1
ATOM 730 N N . ARG A 1 85 ? 19.972 -5.440 -10.388 1.00 90.62 85 ARG A N 1
ATOM 731 C CA . ARG A 1 85 ? 19.278 -5.386 -9.096 1.00 90.62 85 ARG A CA 1
ATOM 732 C C . ARG A 1 85 ? 18.325 -6.561 -8.861 1.00 90.62 85 ARG A C 1
ATOM 734 O O . ARG A 1 85 ? 17.585 -6.547 -7.879 1.00 90.62 85 ARG A O 1
ATOM 741 N N . GLY A 1 86 ? 18.292 -7.549 -9.760 1.00 88.38 86 GLY A N 1
ATOM 742 C CA . GLY A 1 86 ? 17.362 -8.682 -9.683 1.00 88.38 86 GLY A CA 1
ATOM 743 C C . GLY A 1 86 ? 15.884 -8.275 -9.749 1.00 88.38 86 GLY A C 1
ATOM 744 O O . GLY A 1 86 ? 15.010 -9.016 -9.295 1.00 88.38 86 GLY A O 1
ATOM 745 N N . ILE A 1 87 ? 15.583 -7.090 -10.283 1.00 88.44 87 ILE A N 1
ATOM 746 C CA . ILE A 1 87 ? 14.221 -6.582 -10.421 1.00 88.44 87 ILE A CA 1
ATOM 747 C C . ILE A 1 87 ? 13.611 -7.222 -11.666 1.00 88.44 87 ILE A C 1
ATOM 749 O O . ILE A 1 87 ? 14.118 -7.098 -12.779 1.00 88.44 87 ILE A O 1
ATOM 753 N N . THR A 1 88 ? 12.502 -7.926 -11.475 1.00 87.50 88 THR A N 1
ATOM 754 C CA . THR A 1 88 ? 11.842 -8.682 -12.535 1.00 87.50 88 THR A CA 1
ATOM 755 C C . THR A 1 88 ? 10.331 -8.560 -12.429 1.00 87.50 88 THR A C 1
ATOM 757 O O . THR A 1 88 ? 9.777 -8.371 -11.346 1.00 87.50 88 THR A O 1
ATOM 760 N N . TRP A 1 89 ? 9.656 -8.714 -13.568 1.00 85.12 89 TRP A N 1
ATOM 761 C CA . TRP A 1 89 ? 8.201 -8.843 -13.618 1.00 85.12 89 TRP A CA 1
ATOM 762 C C . TRP A 1 89 ? 7.708 -10.152 -12.984 1.00 85.12 89 TRP A C 1
ATOM 764 O O . TRP A 1 89 ? 6.526 -10.280 -12.672 1.00 85.12 89 TRP A O 1
ATOM 774 N N . ARG A 1 90 ? 8.586 -11.150 -12.796 1.00 84.88 90 ARG A N 1
ATOM 775 C CA . ARG A 1 90 ? 8.220 -12.421 -12.159 1.00 84.88 90 ARG A CA 1
ATOM 776 C C . ARG A 1 90 ? 7.945 -12.194 -10.674 1.00 84.88 90 ARG A C 1
ATOM 778 O O . ARG A 1 90 ? 8.854 -11.897 -9.903 1.00 84.88 90 ARG A O 1
ATOM 785 N N . LYS A 1 91 ? 6.685 -12.342 -10.267 1.00 77.81 91 LYS A N 1
ATOM 786 C CA . LYS A 1 91 ? 6.301 -12.266 -8.855 1.00 77.81 91 LYS A CA 1
ATOM 787 C C . LYS A 1 91 ? 6.704 -13.557 -8.127 1.00 77.81 91 LYS A C 1
ATOM 789 O O . LYS A 1 91 ? 6.545 -14.628 -8.709 1.00 77.81 91 LYS A O 1
ATOM 794 N N . PRO A 1 92 ? 7.198 -13.481 -6.878 1.00 70.88 92 PRO A N 1
ATOM 795 C CA . PRO A 1 92 ? 7.387 -14.671 -6.055 1.00 70.88 92 PRO A CA 1
ATOM 796 C C . PRO A 1 92 ? 6.034 -15.369 -5.850 1.00 70.88 92 PRO A C 1
ATOM 798 O O . PRO A 1 92 ? 5.018 -14.694 -5.651 1.00 70.88 92 PRO A O 1
ATOM 801 N N . HIS A 1 93 ? 6.032 -16.698 -5.958 1.00 57.62 93 HIS A N 1
ATOM 802 C CA . HIS A 1 93 ? 4.865 -17.536 -5.682 1.00 57.62 93 HIS A CA 1
ATOM 803 C C . HIS A 1 93 ? 4.622 -17.664 -4.176 1.00 57.62 93 HIS A C 1
ATOM 805 O O . HIS A 1 93 ? 5.614 -17.711 -3.408 1.00 57.62 93 HIS A O 1
#

Radius of gyration: 18.14 Å; chains: 1; bounding box: 35×40×43 Å

pLDDT: mean 93.62, std 5.67, range [57.62, 98.19]

Sequence (93 aa):
MDILNLAKSRRSVRRFKNIPISDEDLRYILDAAHYAPSGANRQPWRYIIVKDPYVKGRIRRICEDIEKRFYRRVPDWFREFARERGITWRKPH